Protein AF-A0A9W4TF35-F1 (afdb_monomer_lite)

Secondary structure (DSSP, 8-state):
---SEEEGGGTEEE----GGGTS--TTTTTT-HHHHHHHHHHHHHHHHHHHHTT-B-

Organism: NCBI:txid1117311

Foldseek 3Di:
DDAPADDVVVQEGDHDDDPLQVDPDCVVQVNDVVSSVVSVVVVVVVVVVSVVSSYHD

Radius of gyration: 12.91 Å; chains: 1; bounding box: 30×18×34 Å

pLDDT: mean 94.85, std 3.04, range [75.75, 97.25]

Structure (mmCIF, N/CA/C/O backbone):
data_AF-A0A9W4TF35-F1
#
_entry.id   AF-A0A9W4TF35-F1
#
loop_
_atom_site.group_PDB
_atom_site.id
_atom_site.type_symbol
_atom_site.label_atom_id
_atom_site.label_alt_id
_atom_site.label_comp_id
_atom_site.label_asym_id
_atom_site.label_entity_id
_atom_site.label_seq_id
_atom_site.pdbx_PDB_ins_code
_atom_site.Cartn_x
_atom_site.Cartn_y
_atom_site.Cartn_z
_atom_site.occupancy
_atom_site.B_iso_or_equiv
_atom_site.auth_seq_id
_atom_site.auth_comp_id
_atom_site.auth_asym_id
_atom_site.auth_atom_id
_atom_site.pdbx_PDB_model_num
ATOM 1 N N . LEU A 1 1 ? 3.801 -11.128 -1.749 1.00 75.75 1 LEU A N 1
ATOM 2 C CA . LEU A 1 1 ? 3.492 -9.721 -2.056 1.00 75.75 1 LEU A CA 1
ATOM 3 C C . LEU A 1 1 ? 2.174 -9.718 -2.813 1.00 75.75 1 LEU A C 1
ATOM 5 O O . LEU A 1 1 ? 2.125 -10.291 -3.891 1.00 75.75 1 LEU A O 1
ATOM 9 N N . GLU A 1 2 ? 1.103 -9.216 -2.209 1.00 86.75 2 GLU A N 1
ATOM 10 C CA . GLU A 1 2 ? -0.205 -9.111 -2.868 1.00 86.75 2 GLU A CA 1
ATOM 11 C C . GLU A 1 2 ? -0.364 -7.659 -3.315 1.00 86.75 2 GLU A C 1
ATOM 13 O O . GLU A 1 2 ? -0.427 -6.779 -2.459 1.00 86.75 2 GLU A O 1
ATOM 18 N N . LEU A 1 3 ? -0.306 -7.418 -4.628 1.00 93.56 3 LEU A N 1
ATOM 19 C CA . LEU A 1 3 ? -0.438 -6.096 -5.246 1.00 93.56 3 LEU A CA 1
ATOM 20 C C . LEU A 1 3 ? -1.784 -6.013 -5.960 1.00 93.56 3 LEU A C 1
ATOM 22 O O . LEU A 1 3 ? -2.197 -7.013 -6.549 1.00 93.56 3 LEU A O 1
ATOM 26 N N . ASP A 1 4 ? -2.439 -4.853 -5.939 1.00 94.62 4 ASP A N 1
ATOM 27 C CA . ASP A 1 4 ? -3.792 -4.730 -6.503 1.00 94.62 4 ASP A CA 1
ATOM 28 C C . ASP A 1 4 ? -3.802 -4.968 -8.021 1.00 94.62 4 ASP A C 1
ATOM 30 O O . ASP A 1 4 ? -4.598 -5.760 -8.528 1.00 94.62 4 ASP A O 1
ATOM 34 N N . ILE A 1 5 ? -2.907 -4.298 -8.758 1.00 96.88 5 ILE A N 1
ATOM 35 C CA . ILE A 1 5 ? -2.792 -4.432 -10.217 1.00 96.88 5 ILE A CA 1
ATOM 36 C C . ILE A 1 5 ? -1.310 -4.517 -10.619 1.00 96.88 5 ILE A C 1
ATOM 38 O O . ILE A 1 5 ? -0.682 -3.489 -10.886 1.00 96.88 5 ILE A O 1
ATOM 42 N N . PRO A 1 6 ? -0.720 -5.723 -10.668 1.00 95.69 6 PRO A N 1
ATOM 43 C CA . PRO A 1 6 ? 0.679 -5.892 -11.046 1.00 95.69 6 PRO A CA 1
ATOM 44 C C . PRO A 1 6 ? 0.899 -6.020 -12.562 1.00 95.69 6 PRO A C 1
ATOM 46 O O . PRO A 1 6 ? 0.192 -6.756 -13.248 1.00 95.69 6 PRO A O 1
ATOM 49 N N . TYR A 1 7 ? 1.965 -5.387 -13.058 1.00 96.50 7 TYR A N 1
ATOM 50 C CA . TYR A 1 7 ? 2.524 -5.539 -14.405 1.00 96.50 7 TYR A CA 1
ATOM 51 C C . TYR A 1 7 ? 3.987 -5.994 -14.306 1.00 96.50 7 TYR A C 1
ATOM 53 O O . TYR A 1 7 ? 4.918 -5.252 -14.622 1.00 96.50 7 TYR A O 1
ATOM 61 N N . TYR A 1 8 ? 4.197 -7.230 -13.844 1.00 92.62 8 TYR A N 1
ATOM 62 C CA . TYR A 1 8 ? 5.533 -7.748 -13.524 1.00 92.62 8 TYR A CA 1
ATOM 63 C C . TYR A 1 8 ? 6.515 -7.705 -14.701 1.00 92.62 8 TYR A C 1
ATOM 65 O O . TYR A 1 8 ? 7.664 -7.323 -14.505 1.00 92.62 8 TYR A O 1
ATOM 73 N N . ASP A 1 9 ? 6.057 -7.999 -15.923 1.00 95.56 9 ASP A N 1
ATOM 74 C CA . ASP A 1 9 ? 6.897 -7.948 -17.133 1.00 95.56 9 ASP A CA 1
ATOM 75 C C . ASP A 1 9 ? 7.421 -6.535 -17.444 1.00 95.56 9 ASP A C 1
ATOM 77 O O . ASP A 1 9 ? 8.413 -6.373 -18.152 1.00 95.56 9 ASP A O 1
ATOM 81 N N . TYR A 1 10 ? 6.760 -5.510 -16.903 1.00 95.94 10 TYR A N 1
ATOM 82 C CA . TYR A 1 10 ? 7.110 -4.103 -17.070 1.00 95.94 10 TYR A CA 1
ATOM 83 C C . TYR A 1 10 ? 7.735 -3.491 -15.809 1.00 95.94 10 TYR A C 1
ATOM 85 O O . TYR A 1 10 ? 8.050 -2.303 -15.810 1.00 95.94 10 TYR A O 1
ATOM 93 N N . GLY A 1 11 ? 7.922 -4.279 -14.744 1.00 95.75 11 GLY A N 1
ATOM 94 C CA . GLY A 1 11 ? 8.563 -3.829 -13.509 1.00 95.75 11 GLY A CA 1
ATOM 95 C C . GLY A 1 11 ? 7.765 -2.780 -12.735 1.00 95.75 11 GLY A C 1
ATOM 96 O O . GLY A 1 11 ? 8.364 -1.928 -12.085 1.00 95.75 11 GLY A O 1
ATOM 97 N N . PHE A 1 12 ? 6.430 -2.793 -12.800 1.00 96.75 12 PHE A N 1
ATOM 98 C CA . PHE A 1 12 ? 5.608 -1.904 -11.974 1.00 96.75 12 PHE A CA 1
ATOM 99 C C . PHE A 1 12 ? 4.295 -2.549 -11.525 1.00 96.75 12 PHE A C 1
ATOM 101 O O . PHE A 1 12 ? 3.866 -3.578 -12.048 1.00 96.75 12 PHE A O 1
ATOM 108 N N . ALA A 1 13 ? 3.645 -1.934 -10.548 1.00 97.19 13 ALA A N 1
ATOM 109 C CA . ALA A 1 13 ? 2.305 -2.255 -10.095 1.00 97.19 13 ALA A CA 1
ATOM 110 C C . ALA A 1 13 ? 1.567 -0.973 -9.701 1.00 97.19 13 ALA A C 1
ATOM 112 O O . ALA A 1 13 ? 2.182 0.065 -9.504 1.00 97.19 13 ALA A O 1
ATOM 113 N N . ILE A 1 14 ? 0.243 -1.050 -9.616 1.00 96.44 14 ILE A N 1
ATOM 114 C CA . ILE A 1 14 ? -0.608 0.051 -9.162 1.00 96.44 14 ILE A CA 1
ATOM 115 C C . ILE A 1 14 ? -1.319 -0.402 -7.889 1.00 96.44 14 ILE A C 1
ATOM 117 O O . ILE A 1 14 ? -1.943 -1.463 -7.880 1.00 96.44 14 ILE A O 1
ATOM 121 N N . GLU A 1 15 ? -1.243 0.420 -6.844 1.00 95.25 15 GLU A N 1
ATOM 122 C CA . GLU A 1 15 ? -1.953 0.244 -5.572 1.00 95.25 15 GLU A CA 1
ATOM 123 C C . GLU A 1 15 ? -3.105 1.249 -5.459 1.00 95.25 15 GLU A C 1
ATOM 125 O O . GLU A 1 15 ? -2.927 2.450 -5.678 1.00 95.25 15 GLU A O 1
ATOM 130 N N . VAL A 1 16 ? -4.296 0.777 -5.095 1.00 94.00 16 VAL A N 1
ATOM 131 C CA . VAL A 1 16 ? -5.502 1.603 -4.990 1.00 94.00 16 VAL A CA 1
ATOM 132 C C . VAL A 1 16 ? -5.808 1.878 -3.521 1.00 94.00 16 VAL A C 1
ATOM 134 O O . VAL A 1 16 ? -6.459 1.096 -2.830 1.00 94.00 16 VAL A O 1
ATOM 137 N N . GLN A 1 17 ? -5.373 3.041 -3.036 1.00 93.25 17 GLN A N 1
ATOM 138 C CA . GLN A 1 17 ? -5.555 3.430 -1.637 1.00 93.25 17 GLN A CA 1
ATOM 139 C C . GLN A 1 17 ? -6.788 4.320 -1.436 1.00 93.25 17 GLN A C 1
ATOM 141 O O . GLN A 1 17 ? -6.916 5.395 -2.018 1.00 93.25 17 GLN A O 1
ATOM 146 N N . GLY A 1 18 ? -7.705 3.880 -0.570 1.00 93.50 18 GLY A N 1
ATOM 147 C CA . GLY A 1 18 ? -8.793 4.720 -0.053 1.00 93.50 18 GLY A CA 1
ATOM 148 C C . GLY A 1 18 ? -8.362 5.565 1.155 1.00 93.50 18 GLY A C 1
ATOM 149 O O . GLY A 1 18 ? -7.334 5.294 1.770 1.00 93.50 18 GLY A O 1
ATOM 150 N N . GLU A 1 19 ? -9.197 6.524 1.580 1.00 94.31 19 GLU A N 1
ATOM 151 C CA . GLU A 1 19 ? -8.902 7.442 2.708 1.00 94.31 19 GLU A CA 1
ATOM 152 C C . GLU A 1 19 ? -8.523 6.716 4.018 1.00 94.31 19 GLU A C 1
ATOM 154 O O . GLU A 1 19 ? -7.784 7.246 4.846 1.00 94.31 19 GLU A O 1
ATOM 159 N N . GLN A 1 20 ? -8.976 5.472 4.188 1.00 92.75 20 GLN A N 1
ATOM 160 C CA . GLN A 1 20 ? -8.629 4.599 5.314 1.00 92.75 20 GLN A CA 1
ATOM 161 C C . GLN A 1 20 ? -7.121 4.321 5.475 1.00 92.75 20 GLN A C 1
ATOM 163 O O . GLN A 1 20 ? -6.702 3.999 6.580 1.00 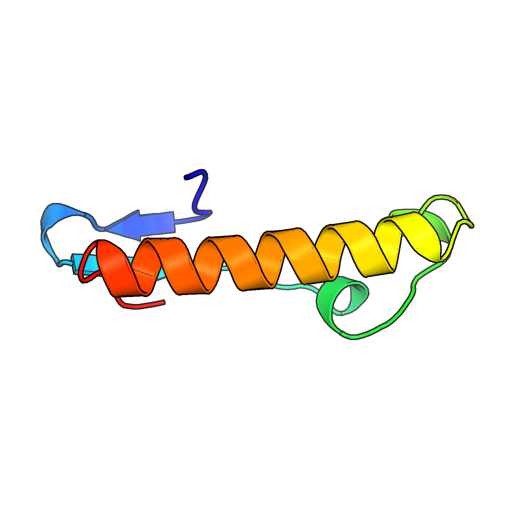92.75 20 GLN A O 1
ATOM 168 N N . HIS A 1 21 ? -6.315 4.427 4.410 1.00 93.50 21 HIS A N 1
ATOM 169 C CA . HIS A 1 21 ? -4.861 4.209 4.478 1.00 93.50 21 HIS A CA 1
ATOM 170 C C . HIS A 1 21 ? -4.124 5.401 5.102 1.00 93.50 21 HIS A C 1
ATOM 172 O O . HIS A 1 21 ? -3.100 5.231 5.762 1.00 93.50 21 HIS A O 1
ATOM 178 N N . GLU A 1 22 ? -4.668 6.608 4.947 1.00 93.75 22 GLU A N 1
ATOM 179 C CA . GLU A 1 22 ? -4.080 7.834 5.493 1.00 93.75 22 GLU A CA 1
ATOM 180 C C . GLU A 1 22 ? -4.700 8.229 6.834 1.00 93.75 22 GLU A C 1
ATOM 182 O O . GLU A 1 22 ? -4.046 8.863 7.665 1.00 93.75 22 GLU A O 1
ATOM 187 N N . LYS A 1 23 ? -5.969 7.868 7.061 1.00 95.50 23 LYS A N 1
ATOM 188 C CA . LYS A 1 23 ? -6.727 8.274 8.246 1.00 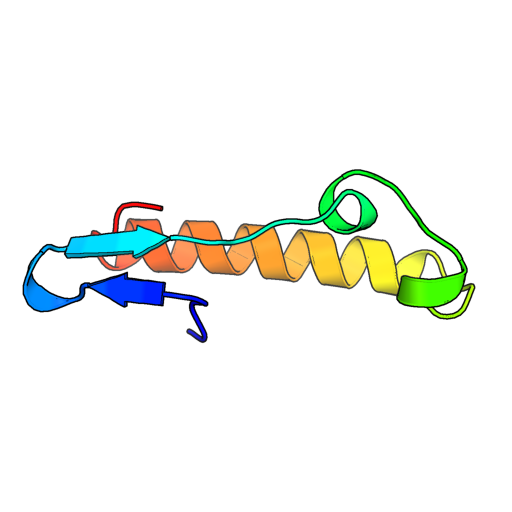95.50 23 LYS A CA 1
ATOM 189 C C . LYS A 1 23 ? -7.425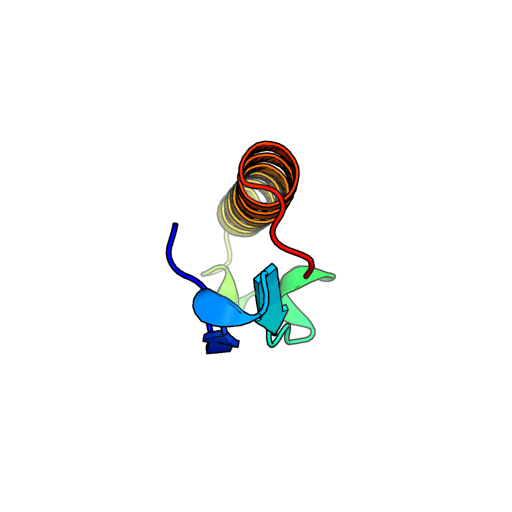 7.099 8.910 1.00 95.50 23 LYS A C 1
ATOM 191 O O . LYS A 1 23 ? -8.102 6.291 8.276 1.00 95.50 23 LYS A O 1
ATOM 196 N N . PHE A 1 24 ? -7.381 7.093 10.241 1.00 96.06 24 PHE A N 1
ATOM 197 C CA . PHE A 1 24 ? -8.151 6.144 11.030 1.00 96.06 24 PHE A CA 1
ATOM 198 C C . PHE A 1 24 ? -9.657 6.310 10.785 1.00 96.06 24 PHE A C 1
ATOM 200 O O . PHE A 1 24 ? -10.280 7.306 11.150 1.00 96.06 24 PHE A O 1
ATOM 207 N N . ASN A 1 25 ? -10.259 5.266 10.234 1.00 95.56 25 ASN A N 1
ATOM 208 C CA . ASN A 1 25 ? -11.696 5.107 10.109 1.00 95.56 25 ASN A CA 1
ATOM 209 C C . ASN A 1 25 ? -12.205 3.990 11.040 1.00 95.56 25 ASN A C 1
ATOM 211 O O . ASN A 1 25 ? -11.746 2.852 10.961 1.00 95.56 25 ASN A O 1
ATOM 215 N N . LYS A 1 26 ? -13.180 4.288 11.908 1.00 95.19 26 LYS A N 1
ATOM 216 C CA . LYS A 1 26 ? -13.715 3.313 12.880 1.00 95.19 26 LYS A CA 1
ATOM 217 C C . LYS A 1 26 ? -14.307 2.063 12.228 1.00 95.19 26 LYS A C 1
ATOM 219 O O . LYS A 1 26 ? -14.182 0.986 12.799 1.00 95.19 26 LYS A O 1
ATOM 224 N N . PHE A 1 27 ? -14.952 2.203 11.072 1.00 95.44 27 PHE A N 1
ATOM 225 C CA . PHE A 1 27 ? -15.569 1.082 10.369 1.00 95.44 27 PHE A CA 1
ATOM 226 C C . PHE A 1 27 ? -14.497 0.139 9.814 1.00 95.44 27 PHE A C 1
ATOM 228 O O . PHE A 1 27 ? -14.491 -1.047 10.139 1.00 95.44 27 PHE A O 1
ATOM 235 N N . PHE A 1 28 ? -13.532 0.681 9.071 1.00 94.25 28 PHE A N 1
ATOM 236 C CA . PHE A 1 28 ? -12.486 -0.118 8.427 1.00 94.25 28 PHE A CA 1
ATOM 237 C C . PHE A 1 28 ? -11.481 -0.728 9.414 1.00 94.25 28 PHE A C 1
ATOM 239 O O . PHE A 1 28 ? -11.048 -1.863 9.234 1.00 94.25 28 PHE A O 1
ATOM 246 N N . HIS A 1 29 ? -11.193 -0.043 10.523 1.00 96.00 29 HIS A N 1
ATOM 247 C CA . HIS A 1 29 ? -10.261 -0.524 11.551 1.00 96.00 29 HIS A CA 1
ATOM 248 C C . HIS A 1 29 ? -10.954 -1.205 12.739 1.00 96.00 29 HIS A C 1
ATOM 250 O O . HIS A 1 29 ? -10.319 -1.478 13.761 1.00 96.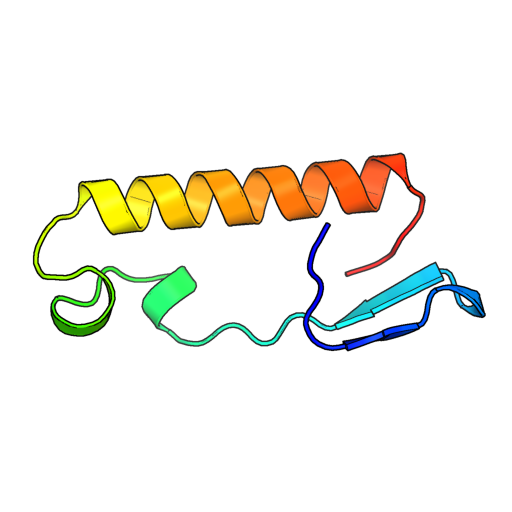00 29 HIS A O 1
ATOM 256 N N . ARG A 1 30 ? -12.261 -1.488 12.630 1.00 95.12 30 ARG A N 1
ATOM 257 C CA . ARG A 1 30 ? -13.068 -2.168 13.663 1.00 95.12 30 ARG A CA 1
ATOM 258 C C . ARG A 1 30 ? -13.025 -1.480 15.034 1.00 95.12 30 ARG A C 1
ATOM 260 O O . ARG A 1 30 ? -13.103 -2.131 16.070 1.00 95.12 30 ARG A O 1
ATOM 267 N N . GLY A 1 31 ? -12.869 -0.160 15.036 1.00 94.88 31 GLY A N 1
ATOM 268 C CA . GLY A 1 31 ? -12.762 0.655 16.243 1.00 94.88 31 GLY A CA 1
ATOM 269 C C . GLY A 1 31 ? -11.434 0.547 17.001 1.00 94.88 31 GLY A C 1
ATOM 270 O O . GLY A 1 31 ? -11.297 1.237 18.006 1.00 94.88 31 GLY A O 1
ATOM 271 N N . ASP A 1 32 ? -10.463 -0.243 16.529 1.00 96.75 32 ASP A N 1
ATOM 272 C CA . ASP A 1 32 ? -9.158 -0.422 17.179 1.00 96.75 32 ASP A CA 1
ATOM 273 C C . ASP A 1 32 ? -8.045 0.297 16.390 1.00 96.75 32 ASP A C 1
ATOM 275 O O . ASP A 1 32 ? -7.708 -0.126 15.278 1.00 96.75 32 ASP A O 1
ATOM 279 N N . PRO A 1 33 ? -7.443 1.369 16.943 1.00 95.19 33 PRO A N 1
ATOM 280 C CA . PRO A 1 33 ? -6.330 2.086 16.319 1.00 95.19 33 PRO A CA 1
ATOM 281 C C . PRO A 1 33 ? -5.121 1.208 15.984 1.00 95.19 33 PRO A C 1
ATOM 283 O O . PRO A 1 33 ? -4.402 1.507 15.032 1.00 95.19 33 PRO A O 1
ATOM 286 N N . ASN A 1 34 ? -4.911 0.095 16.695 1.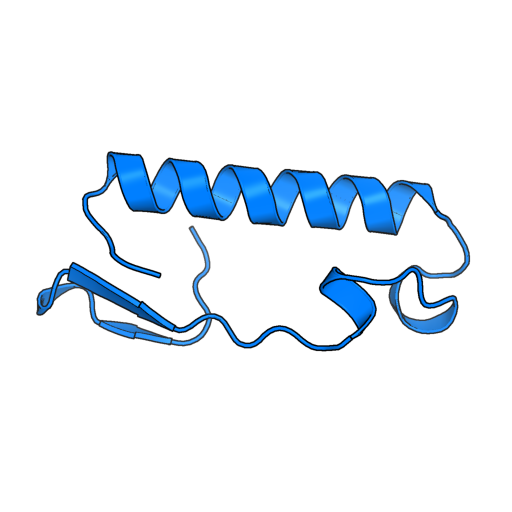00 97.25 34 ASN A N 1
ATOM 287 C CA . ASN A 1 34 ? -3.812 -0.820 16.387 1.00 97.25 34 ASN A CA 1
ATOM 288 C C . ASN A 1 34 ? -3.976 -1.483 15.016 1.00 97.25 34 ASN A C 1
ATOM 290 O O . ASN A 1 34 ? -2.982 -1.818 14.380 1.00 97.25 34 ASN A O 1
ATOM 294 N N . ASN A 1 35 ? -5.210 -1.663 14.535 1.00 96.81 35 ASN A N 1
ATOM 295 C CA . ASN A 1 35 ? -5.440 -2.200 13.194 1.00 96.81 35 ASN A CA 1
ATOM 296 C C . ASN A 1 35 ? -5.013 -1.210 12.106 1.00 96.81 35 ASN A C 1
ATOM 298 O O . ASN A 1 35 ? -4.541 -1.642 11.060 1.00 96.81 35 ASN A O 1
ATOM 302 N N . PHE A 1 36 ? -5.131 0.095 12.365 1.00 96.56 36 PHE A N 1
ATOM 303 C CA . PHE A 1 36 ? -4.615 1.126 11.466 1.00 96.56 36 PHE A CA 1
ATOM 304 C C . PHE A 1 36 ? -3.087 1.150 11.467 1.00 96.56 36 PHE A C 1
ATOM 306 O O . PHE A 1 36 ? -2.489 1.135 10.399 1.00 96.56 36 PHE A O 1
ATOM 313 N N . ILE A 1 37 ? -2.447 1.076 12.640 1.00 96.81 37 ILE A N 1
ATOM 314 C CA . ILE A 1 37 ? -0.977 0.990 12.729 1.00 96.81 37 ILE A CA 1
ATOM 315 C C . ILE A 1 37 ? -0.462 -0.242 11.970 1.00 96.81 37 ILE A C 1
ATOM 317 O O . ILE A 1 37 ? 0.403 -0.115 11.111 1.00 96.81 37 ILE A O 1
ATOM 321 N N . LYS A 1 38 ? -1.056 -1.421 12.196 1.00 96.06 38 LYS A N 1
ATOM 322 C CA . LYS A 1 38 ? -0.699 -2.653 11.466 1.00 96.06 38 LYS A CA 1
ATOM 323 C C . LYS A 1 38 ? -0.918 -2.539 9.958 1.00 96.06 38 LYS A C 1
ATOM 325 O O . LYS A 1 38 ? -0.179 -3.139 9.182 1.00 96.06 38 LYS A O 1
ATOM 330 N N . GLN A 1 39 ? -1.952 -1.813 9.531 1.00 95.25 39 GLN A N 1
ATOM 331 C CA . GLN A 1 39 ? -2.173 -1.530 8.116 1.00 95.25 39 GLN A CA 1
ATOM 332 C C . GLN A 1 39 ? -1.050 -0.653 7.554 1.00 95.25 39 GLN A C 1
ATOM 334 O O . GLN A 1 39 ? -0.500 -1.005 6.517 1.00 95.25 39 GLN A O 1
ATOM 339 N N . GLN A 1 40 ? -0.651 0.409 8.260 1.00 95.88 40 GLN A N 1
ATOM 340 C CA . GLN A 1 40 ? 0.466 1.265 7.853 1.00 95.88 40 GLN A CA 1
ATOM 341 C C . GLN A 1 40 ? 1.797 0.506 7.792 1.00 95.88 40 GLN A C 1
ATOM 343 O O . GLN A 1 40 ? 2.535 0.650 6.822 1.00 95.88 40 GLN A O 1
ATOM 348 N N . GLU A 1 41 ? 2.088 -0.344 8.780 1.00 96.44 41 GLU A N 1
ATOM 349 C CA . GLU A 1 41 ? 3.281 -1.203 8.784 1.00 96.44 41 GLU A CA 1
ATOM 350 C C . GLU A 1 41 ? 3.302 -2.144 7.574 1.00 96.44 41 GLU A C 1
ATOM 352 O O . GLU A 1 41 ? 4.332 -2.310 6.923 1.00 96.44 41 GLU A O 1
ATOM 357 N N . ARG A 1 42 ? 2.152 -2.735 7.229 1.00 94.62 42 ARG A N 1
ATOM 358 C CA . ARG A 1 42 ? 2.034 -3.603 6.053 1.00 94.62 42 ARG A CA 1
ATOM 359 C C . ARG A 1 42 ? 2.200 -2.829 4.746 1.00 94.62 42 ARG A C 1
ATOM 361 O O . ARG A 1 42 ? 2.841 -3.343 3.834 1.00 94.62 42 ARG A O 1
ATOM 368 N N . ASP A 1 43 ? 1.639 -1.626 4.650 1.00 94.56 43 ASP A N 1
ATOM 369 C CA . ASP A 1 43 ? 1.781 -0.765 3.473 1.00 94.56 43 ASP A CA 1
ATOM 370 C C . ASP A 1 43 ? 3.244 -0.331 3.284 1.00 94.56 43 ASP A C 1
ATOM 372 O O . ASP A 1 43 ? 3.745 -0.313 2.160 1.00 94.56 43 ASP A O 1
ATOM 376 N N . GLN A 1 44 ? 3.956 -0.048 4.379 1.00 95.50 44 GLN A N 1
ATOM 377 C CA . GLN A 1 44 ? 5.385 0.258 4.360 1.00 95.50 44 GLN A CA 1
ATOM 378 C C . GLN A 1 44 ? 6.222 -0.955 3.930 1.00 95.50 44 GLN A C 1
ATOM 380 O O . GLN A 1 44 ? 7.013 -0.849 2.995 1.00 95.50 44 GLN A O 1
ATOM 385 N N . LEU A 1 45 ? 5.980 -2.126 4.525 1.00 95.88 45 LEU A N 1
ATOM 386 C CA . LEU A 1 45 ? 6.655 -3.368 4.139 1.00 95.88 45 LEU A CA 1
ATOM 387 C C . LEU A 1 45 ? 6.413 -3.713 2.662 1.00 95.88 45 LEU A C 1
ATOM 389 O O . LEU A 1 45 ? 7.304 -4.201 1.972 1.00 95.88 45 LEU A O 1
ATOM 393 N N . LYS A 1 46 ? 5.206 -3.452 2.148 1.00 95.00 46 LYS A N 1
ATOM 394 C CA . LYS A 1 46 ? 4.882 -3.656 0.732 1.00 95.00 46 LYS A CA 1
ATOM 395 C C . LYS A 1 46 ? 5.748 -2.769 -0.169 1.00 95.00 46 LYS A C 1
ATOM 397 O O . LYS A 1 46 ? 6.242 -3.262 -1.181 1.00 95.00 46 LYS A O 1
ATOM 402 N N . LYS A 1 47 ? 5.956 -1.500 0.202 1.00 94.88 47 LYS A N 1
ATOM 403 C CA . LYS A 1 47 ? 6.826 -0.569 -0.537 1.00 94.88 47 LYS A CA 1
ATOM 404 C C . LYS A 1 47 ? 8.278 -1.036 -0.549 1.00 94.88 47 LYS A C 1
ATOM 406 O O . LYS A 1 47 ? 8.868 -1.095 -1.621 1.00 94.88 47 LYS A O 1
ATOM 411 N N . GLU A 1 48 ? 8.804 -1.436 0.606 1.00 96.88 48 GLU A N 1
ATOM 412 C CA . GLU A 1 48 ? 10.173 -1.960 0.741 1.00 96.88 48 GLU A CA 1
ATOM 413 C C . GLU A 1 48 ? 10.384 -3.201 -0.131 1.00 96.88 48 GLU A C 1
ATOM 415 O O . GLU A 1 48 ? 11.324 -3.263 -0.917 1.00 96.88 48 GLU A O 1
ATOM 420 N N . LEU A 1 49 ? 9.447 -4.152 -0.087 1.00 95.81 49 LEU A N 1
ATOM 421 C CA . LEU A 1 49 ? 9.512 -5.339 -0.937 1.00 95.81 49 LEU A CA 1
ATOM 422 C C . LEU A 1 49 ? 9.441 -4.995 -2.430 1.00 95.81 49 LEU A C 1
ATOM 424 O O . LEU A 1 49 ? 10.082 -5.670 -3.232 1.00 95.81 49 LEU A O 1
ATOM 428 N N . CYS A 1 50 ? 8.676 -3.981 -2.837 1.00 95.88 50 CYS A N 1
ATOM 429 C CA . CYS A 1 50 ? 8.655 -3.557 -4.239 1.00 95.88 50 CYS A CA 1
ATOM 430 C C . CYS A 1 50 ? 9.991 -2.942 -4.658 1.00 95.88 50 CYS A C 1
ATOM 432 O O . CYS A 1 50 ? 10.510 -3.304 -5.711 1.00 95.88 50 CYS A O 1
ATOM 434 N N . GLU A 1 51 ? 10.587 -2.102 -3.812 1.00 95.88 51 GLU A N 1
ATOM 435 C CA . GLU A 1 51 ? 11.910 -1.521 -4.046 1.00 95.88 51 GLU A CA 1
ATOM 436 C C . GLU A 1 51 ? 12.993 -2.605 -4.174 1.00 95.88 51 GLU A C 1
ATOM 438 O O . GLU A 1 51 ? 13.737 -2.619 -5.154 1.00 95.88 51 GLU A O 1
ATOM 443 N N . GLU A 1 52 ? 13.020 -3.581 -3.259 1.00 96.56 52 GLU A N 1
ATOM 444 C CA . GLU A 1 52 ? 13.950 -4.721 -3.302 1.00 96.56 52 GLU A CA 1
ATOM 445 C C . GLU A 1 52 ? 13.811 -5.561 -4.581 1.00 96.56 52 GLU A C 1
ATOM 447 O O . GLU A 1 52 ? 14.794 -6.107 -5.089 1.00 96.56 52 GLU A O 1
ATOM 452 N N . ASN A 1 53 ? 12.588 -5.669 -5.109 1.00 94.38 53 ASN A N 1
ATOM 453 C CA . ASN A 1 53 ? 12.279 -6.447 -6.308 1.00 94.38 53 ASN A CA 1
ATOM 454 C C . ASN A 1 53 ? 12.294 -5.611 -7.597 1.00 94.38 53 ASN A C 1
ATOM 456 O O . ASN A 1 53 ? 11.932 -6.135 -8.649 1.00 94.38 53 ASN A O 1
ATOM 460 N N . TRP A 1 54 ? 12.729 -4.347 -7.542 1.00 95.38 54 TRP A N 1
ATOM 461 C CA . TRP A 1 54 ? 12.762 -3.435 -8.693 1.00 95.38 54 TRP A CA 1
ATOM 462 C C . TRP A 1 54 ? 11.389 -3.235 -9.353 1.00 95.38 54 TRP A C 1
ATOM 464 O O . TRP A 1 54 ? 11.279 -3.122 -10.574 1.00 95.38 54 TRP A O 1
ATOM 474 N N . ILE A 1 55 ? 10.338 -3.194 -8.532 1.00 96.44 55 ILE A N 1
ATOM 475 C CA . ILE A 1 55 ? 8.959 -2.921 -8.936 1.00 96.44 55 ILE A CA 1
ATOM 476 C C . ILE A 1 55 ? 8.627 -1.473 -8.562 1.00 96.44 55 ILE A C 1
ATOM 478 O O . ILE A 1 55 ? 8.658 -1.108 -7.388 1.00 96.44 55 ILE A O 1
ATOM 482 N N . ALA A 1 56 ? 8.276 -0.648 -9.545 1.00 95.75 56 ALA A N 1
ATOM 483 C CA . ALA A 1 56 ? 7.717 0.679 -9.299 1.00 95.75 56 ALA A CA 1
ATOM 484 C C . ALA A 1 56 ? 6.256 0.577 -8.816 1.00 95.75 56 ALA A C 1
ATOM 486 O O . ALA A 1 56 ? 5.494 -0.234 -9.340 1.00 95.75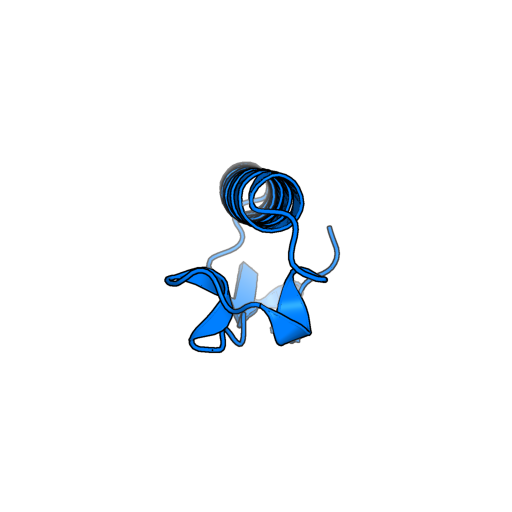 56 ALA A O 1
ATOM 487 N N . LEU A 1 57 ? 5.872 1.394 -7.833 1.00 91.69 57 LEU A N 1
ATOM 488 C CA . LEU A 1 57 ? 4.516 1.481 -7.267 1.00 91.69 57 LEU A CA 1
ATOM 489 C C . LEU A 1 57 ? 3.864 2.834 -7.559 1.00 91.69 57 LEU A C 1
ATOM 491 O O . LEU A 1 57 ? 4.612 3.839 -7.585 1.00 91.69 57 LEU A O 1
#

Sequence (57 aa):
LELDIPYYDYGFAIEVQGEQHEKFNKFFHRGDPNNFIKQQERDQLKKELCEENWIAL